Protein AF-A0A1Q9NWH1-F1 (afdb_monomer_lite)

Secondary structure (DSSP, 8-state):
---GGGTT---HHHHHHHHHHHHHHHHHHHHHHSSS--HHHHHHHHHHHHHHHHHHHHHHHHHHHSS--HHHHHHHHHHHHHHHHHHHHHHHHSSS--HHHHHHHHHHHHHHHHHHHHHHHHHHHHHHT-

pLDDT: mean 82.47, std 14.19, range [36.44, 94.88]

Foldseek 3Di:
DDDPVVPPDPDLLNLLVVLLVLLLVLLVVLCVPDPDQDPLLVVLSVQLNVLSVVLNVLSVVCVVVVHADPVSLVSNLVSLVSNLVSLVVSCVVDPDDDPVSVVSNVSSVVSSVVSNVVSVVVNVVRVVVD

Sequence (130 aa):
MLNPQNTTEMKLRTFIENKSLKLKNDLFRLALMDKEMSADESRLINSAMSNIHELTQYVRKVELDGVMDDVEETNLVFFIEKIGQDCLTIAMEDKVVSYAEKVVLSHIKKTLVELKEFVDRFNKQIQFNK

Structure (mmCIF, N/CA/C/O backbone):
data_AF-A0A1Q9NWH1-F1
#
_entry.id   AF-A0A1Q9NWH1-F1
#
loop_
_atom_site.group_PDB
_atom_site.id
_atom_site.type_symbol
_atom_site.label_atom_id
_atom_site.label_alt_id
_atom_site.label_comp_id
_atom_site.label_asym_id
_atom_site.label_entity_id
_atom_site.label_seq_id
_atom_site.pdbx_PDB_ins_code
_atom_site.Cartn_x
_atom_site.Cartn_y
_atom_site.Cartn_z
_atom_site.occupancy
_atom_site.B_iso_or_equiv
_atom_site.auth_seq_id
_atom_site.auth_comp_id
_atom_site.auth_asym_id
_atom_site.auth_atom_id
_atom_site.pdbx_PDB_model_num
ATOM 1 N N . MET A 1 1 ? 6.333 -1.755 37.824 1.00 37.62 1 MET A N 1
ATOM 2 C CA . MET A 1 1 ? 5.542 -2.897 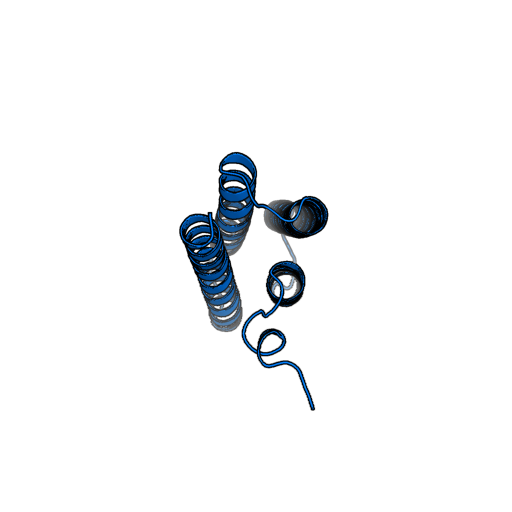37.320 1.00 37.62 1 MET A CA 1
ATOM 3 C C . MET A 1 1 ? 4.827 -2.424 36.067 1.00 37.62 1 MET A C 1
ATOM 5 O O . MET A 1 1 ? 4.073 -1.466 36.155 1.00 37.62 1 MET A O 1
ATOM 9 N N . LEU A 1 2 ? 5.162 -2.980 34.901 1.00 36.44 2 LEU A N 1
ATOM 10 C CA . LEU A 1 2 ? 4.522 -2.618 33.632 1.00 36.44 2 LEU A CA 1
ATOM 11 C C . LEU A 1 2 ? 3.148 -3.298 33.564 1.00 36.44 2 LEU A C 1
ATOM 13 O O . LEU A 1 2 ? 3.040 -4.490 33.838 1.00 36.44 2 LEU A O 1
ATOM 17 N N . ASN A 1 3 ? 2.112 -2.518 33.262 1.00 37.22 3 ASN A N 1
ATOM 18 C CA . ASN A 1 3 ? 0.729 -2.973 33.159 1.00 37.22 3 ASN A CA 1
ATOM 19 C C . ASN A 1 3 ? 0.600 -4.019 32.021 1.00 37.22 3 ASN A C 1
ATOM 21 O O . ASN A 1 3 ? 0.989 -3.697 30.896 1.00 37.22 3 ASN A O 1
ATOM 25 N N . PRO A 1 4 ? 0.071 -5.238 32.255 1.00 41.19 4 PRO A N 1
ATOM 26 C CA . PRO A 1 4 ? -0.026 -6.300 31.240 1.00 41.19 4 PRO A CA 1
ATOM 27 C C . PRO A 1 4 ? -0.865 -5.945 30.001 1.00 41.19 4 PRO A C 1
ATOM 29 O O . PRO A 1 4 ? -0.723 -6.580 28.959 1.00 41.19 4 PRO A O 1
ATOM 32 N N . GLN A 1 5 ? -1.703 -4.906 30.083 1.00 42.09 5 GLN A N 1
ATOM 33 C CA . GLN A 1 5 ? -2.458 -4.376 28.940 1.00 42.09 5 GLN A CA 1
ATOM 34 C C . GLN A 1 5 ? -1.578 -3.653 27.903 1.00 42.09 5 GLN A C 1
ATOM 36 O O . GLN A 1 5 ? -2.010 -3.439 26.778 1.00 42.09 5 GLN A O 1
ATOM 41 N N . ASN A 1 6 ? -0.326 -3.323 28.238 1.00 41.25 6 ASN A N 1
ATOM 42 C CA . ASN A 1 6 ? 0.586 -2.578 27.361 1.00 41.25 6 ASN A CA 1
ATOM 43 C C . ASN A 1 6 ? 1.380 -3.470 26.382 1.00 41.25 6 ASN A C 1
ATOM 45 O O . ASN A 1 6 ? 2.253 -2.978 25.671 1.00 41.25 6 ASN A O 1
ATOM 49 N N . THR A 1 7 ? 1.128 -4.783 26.378 1.00 40.62 7 THR A N 1
ATOM 50 C CA . THR A 1 7 ? 1.963 -5.781 25.678 1.00 40.62 7 THR A CA 1
ATOM 51 C C . THR A 1 7 ? 1.282 -6.500 24.513 1.00 40.62 7 THR A C 1
ATOM 53 O O . THR A 1 7 ? 1.961 -7.223 23.789 1.00 40.62 7 THR A O 1
ATOM 56 N N . THR A 1 8 ? -0.01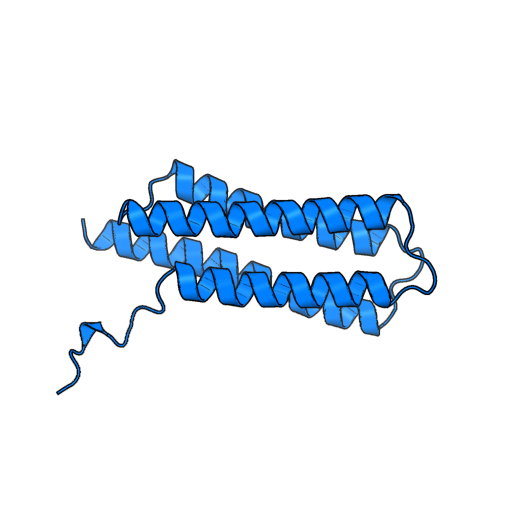9 -6.301 24.283 1.00 44.91 8 THR A N 1
ATOM 57 C CA . THR A 1 8 ? -0.757 -7.017 23.218 1.00 44.91 8 THR A CA 1
ATOM 58 C C . THR A 1 8 ? -1.205 -6.104 22.072 1.00 44.91 8 THR A C 1
ATOM 60 O O . THR A 1 8 ? -1.340 -6.564 20.941 1.00 44.91 8 THR A O 1
ATOM 63 N N . GLU A 1 9 ? -1.337 -4.799 22.309 1.00 48.19 9 GLU A N 1
ATOM 64 C CA . GLU A 1 9 ? -1.648 -3.823 21.267 1.00 48.19 9 GLU A CA 1
ATOM 65 C C . GLU A 1 9 ? -0.370 -3.226 20.687 1.00 48.19 9 GLU A C 1
ATOM 67 O O . GLU A 1 9 ? 0.164 -2.219 21.154 1.00 48.19 9 GLU A O 1
ATOM 72 N N . MET A 1 10 ? 0.088 -3.775 19.572 1.00 54.19 10 MET A N 1
ATOM 73 C CA . MET A 1 10 ? 0.676 -2.871 18.599 1.00 54.19 10 MET A CA 1
ATOM 74 C C . MET A 1 10 ? -0.468 -1.971 18.119 1.00 54.19 10 MET A C 1
ATOM 76 O O . MET A 1 10 ? -1.314 -2.424 17.354 1.00 54.19 10 MET A O 1
ATOM 80 N N . LYS A 1 11 ? -0.540 -0.739 18.639 1.00 77.69 11 LYS A N 1
ATOM 81 C CA . LYS A 1 11 ? -1.593 0.231 18.304 1.00 77.69 11 LYS A CA 1
ATOM 82 C C . LYS A 1 11 ? -1.761 0.284 16.786 1.00 77.69 11 LYS A C 1
ATOM 84 O O . LYS A 1 11 ? -0.758 0.414 16.080 1.00 77.69 11 LYS A O 1
ATOM 89 N N . LEU A 1 12 ? -3.001 0.164 16.301 1.00 82.75 12 LEU A N 1
ATOM 90 C CA . LEU A 1 12 ? -3.361 0.114 14.875 1.00 82.75 12 LEU A CA 1
ATOM 91 C C . LEU A 1 12 ? -2.548 1.119 14.042 1.00 82.75 12 LEU A C 1
ATOM 93 O O . LEU A 1 12 ? -1.942 0.741 13.037 1.00 82.75 12 LEU A O 1
ATOM 97 N N . ARG A 1 13 ? -2.428 2.363 14.531 1.00 86.69 13 ARG A N 1
ATOM 98 C CA . ARG A 1 13 ? -1.589 3.408 13.932 1.00 86.69 13 ARG A CA 1
ATOM 99 C C . ARG A 1 13 ? -0.141 2.974 13.748 1.00 86.69 13 ARG A C 1
ATOM 101 O O . ARG A 1 13 ? 0.363 3.026 12.635 1.00 86.69 13 ARG A O 1
ATOM 108 N N . THR A 1 14 ? 0.536 2.532 14.805 1.00 88.56 14 THR A N 1
ATOM 109 C CA . THR A 1 14 ? 1.946 2.127 14.742 1.00 88.56 14 THR A CA 1
ATOM 110 C C . THR A 1 14 ? 2.166 1.004 13.733 1.00 88.56 14 THR A C 1
ATOM 112 O O . THR A 1 14 ? 3.140 1.043 12.982 1.00 88.56 14 THR A O 1
ATOM 115 N N . PHE A 1 15 ? 1.269 0.016 13.670 1.00 90.31 15 PHE A N 1
ATOM 116 C CA . PHE A 1 15 ? 1.395 -1.045 12.673 1.00 90.31 15 PHE A CA 1
ATOM 117 C C . PHE A 1 15 ? 1.214 -0.517 11.249 1.00 90.31 15 PHE A C 1
ATOM 119 O O . PHE A 1 15 ? 2.080 -0.744 10.400 1.00 90.31 15 PHE A O 1
ATOM 126 N N . ILE A 1 16 ? 0.122 0.212 10.997 1.00 89.81 16 ILE A N 1
ATOM 127 C CA . ILE A 1 16 ? -0.195 0.736 9.667 1.00 89.81 16 ILE A CA 1
ATOM 128 C C . ILE A 1 16 ? 0.872 1.729 9.203 1.00 89.81 16 ILE A C 1
ATOM 130 O O . ILE A 1 16 ? 1.316 1.628 8.063 1.00 89.81 16 ILE A O 1
ATOM 134 N N . GLU A 1 17 ? 1.356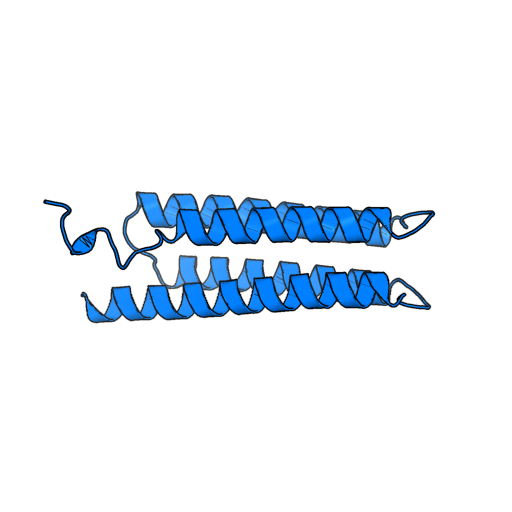 2.632 10.058 1.00 90.31 17 GLU A N 1
ATOM 135 C CA . GLU A 1 17 ? 2.415 3.590 9.716 1.00 90.31 17 GLU A CA 1
ATOM 136 C C . GLU A 1 17 ? 3.736 2.880 9.380 1.00 90.31 17 GLU A C 1
ATOM 138 O O . GLU A 1 17 ? 4.368 3.205 8.373 1.00 90.31 17 GLU A O 1
ATOM 143 N N . ASN A 1 18 ? 4.121 1.850 10.144 1.00 93.00 18 ASN A N 1
ATOM 144 C CA . ASN A 1 18 ? 5.328 1.066 9.861 1.00 93.00 18 ASN A CA 1
ATOM 145 C C . ASN A 1 18 ? 5.237 0.322 8.522 1.00 93.00 18 ASN A C 1
ATOM 147 O O . ASN A 1 18 ? 6.189 0.317 7.735 1.00 93.00 18 ASN A O 1
ATOM 151 N N . LYS A 1 19 ? 4.093 -0.309 8.238 1.00 93.94 19 LYS A N 1
ATOM 152 C CA . LYS A 1 19 ? 3.872 -1.014 6.966 1.00 93.94 19 LYS A CA 1
ATOM 153 C C . LYS A 1 19 ? 3.753 -0.040 5.797 1.00 93.94 19 LYS A C 1
ATOM 155 O O . LYS A 1 19 ? 4.318 -0.303 4.742 1.00 93.94 19 LYS A O 1
ATOM 160 N N . SER A 1 20 ? 3.127 1.113 6.009 1.00 92.44 20 SER A N 1
ATOM 161 C CA . SER A 1 20 ? 3.051 2.203 5.032 1.00 92.44 20 SER A CA 1
ATOM 162 C C . SER A 1 20 ? 4.436 2.737 4.677 1.00 92.44 20 SER A C 1
ATOM 164 O O . SER A 1 20 ? 4.739 2.908 3.502 1.00 92.44 20 SER A O 1
ATOM 166 N N . LEU A 1 21 ? 5.314 2.947 5.664 1.00 93.56 21 LEU A N 1
ATOM 167 C CA . LEU A 1 21 ? 6.699 3.354 5.416 1.00 93.56 21 LEU A CA 1
ATOM 168 C C . LEU A 1 21 ? 7.454 2.306 4.592 1.00 93.56 21 LEU A C 1
ATOM 170 O O . LEU A 1 21 ? 8.170 2.651 3.653 1.00 93.56 21 LEU A O 1
ATOM 174 N N . LYS A 1 22 ? 7.264 1.022 4.910 1.00 94.06 22 LYS A N 1
ATOM 175 C CA . LYS A 1 22 ? 7.846 -0.068 4.127 1.00 94.06 22 LYS A CA 1
ATOM 176 C C . LYS A 1 22 ? 7.344 -0.059 2.677 1.00 94.06 22 LYS A C 1
ATOM 178 O O . LYS A 1 22 ? 8.171 -0.127 1.775 1.00 94.06 22 LYS A O 1
ATOM 183 N N . LEU A 1 23 ? 6.035 0.097 2.455 1.00 93.56 23 LEU A N 1
ATOM 184 C CA . LEU A 1 23 ? 5.453 0.200 1.111 1.00 93.56 23 LEU A CA 1
ATOM 185 C C . LEU A 1 23 ? 6.025 1.383 0.328 1.00 93.56 23 LEU A C 1
ATOM 187 O O . LEU A 1 23 ? 6.400 1.209 -0.825 1.00 93.56 23 LEU A O 1
ATOM 191 N N . LYS A 1 24 ? 6.162 2.559 0.955 1.00 93.06 24 LYS A N 1
ATOM 192 C CA . LYS A 1 24 ? 6.796 3.725 0.318 1.00 93.06 24 LYS A CA 1
ATOM 193 C C . LYS A 1 24 ? 8.220 3.406 -0.126 1.00 93.06 24 LYS A C 1
ATOM 195 O O . LYS A 1 24 ? 8.583 3.694 -1.259 1.00 93.06 24 LYS A O 1
ATOM 200 N N . ASN A 1 25 ? 9.016 2.786 0.745 1.00 92.94 25 ASN A N 1
ATOM 201 C CA . ASN A 1 25 ? 10.397 2.425 0.428 1.00 92.94 25 ASN A CA 1
ATOM 202 C C . ASN A 1 25 ? 10.487 1.396 -0.706 1.00 92.94 25 ASN A C 1
ATOM 204 O O . ASN A 1 25 ? 11.362 1.512 -1.559 1.00 92.94 25 ASN A O 1
ATOM 208 N N . ASP A 1 26 ? 9.599 0.402 -0.724 1.00 91.75 26 ASP A N 1
ATOM 209 C CA . ASP A 1 26 ? 9.565 -0.604 -1.786 1.00 91.75 26 ASP A CA 1
ATOM 210 C C . ASP A 1 26 ? 9.085 0.004 -3.122 1.00 91.75 26 ASP A C 1
ATOM 212 O O . ASP A 1 26 ? 9.682 -0.282 -4.155 1.00 91.75 26 ASP A O 1
ATOM 216 N N . LEU A 1 27 ? 8.111 0.922 -3.109 1.00 89.31 27 LEU A N 1
ATOM 217 C CA . LEU A 1 27 ? 7.691 1.688 -4.293 1.00 89.31 27 LEU A CA 1
ATOM 218 C C . LEU A 1 27 ? 8.808 2.583 -4.839 1.00 89.31 27 LEU A C 1
ATOM 220 O O . LEU A 1 27 ? 9.026 2.622 -6.045 1.00 89.31 27 LEU A O 1
ATOM 224 N N . PHE A 1 28 ? 9.548 3.273 -3.965 1.00 88.62 28 PHE A N 1
ATOM 225 C CA . PHE A 1 28 ? 10.714 4.053 -4.385 1.00 88.62 28 PHE A CA 1
ATOM 226 C C . PHE A 1 28 ? 11.797 3.172 -4.998 1.00 88.62 28 PHE A C 1
ATOM 228 O O . PHE A 1 28 ? 12.436 3.579 -5.958 1.00 88.62 28 PHE A O 1
ATOM 235 N N . ARG A 1 29 ? 12.015 1.967 -4.461 1.00 89.00 29 ARG A N 1
ATOM 236 C CA . ARG A 1 29 ? 12.957 1.018 -5.061 1.00 89.00 29 ARG A CA 1
ATOM 237 C C . ARG A 1 29 ? 12.500 0.597 -6.446 1.00 89.00 29 ARG A C 1
ATOM 239 O O . ARG A 1 29 ? 13.320 0.656 -7.346 1.00 89.00 29 ARG A O 1
ATOM 246 N N . LEU A 1 30 ? 11.226 0.241 -6.604 1.00 85.25 30 LEU A N 1
ATOM 247 C CA . LEU A 1 30 ? 10.643 -0.122 -7.895 1.00 85.25 30 LEU A CA 1
ATOM 248 C C . LEU A 1 30 ? 10.865 0.999 -8.927 1.00 85.25 30 LEU A C 1
ATOM 250 O O . LEU A 1 30 ? 11.450 0.758 -9.969 1.00 85.25 30 LEU A O 1
ATOM 254 N N . ALA A 1 31 ? 10.554 2.245 -8.561 1.00 83.12 31 ALA A N 1
ATOM 255 C CA . ALA A 1 31 ? 10.743 3.425 -9.412 1.00 83.12 31 ALA A CA 1
ATOM 256 C C . ALA A 1 31 ? 12.202 3.697 -9.835 1.00 83.12 31 ALA A C 1
ATOM 258 O O . ALA A 1 31 ? 12.444 4.416 -10.799 1.00 83.12 31 ALA A O 1
ATOM 259 N N . LEU A 1 32 ? 13.174 3.204 -9.062 1.00 84.31 32 LEU A N 1
ATOM 260 C CA . LEU A 1 32 ? 14.608 3.416 -9.282 1.00 84.31 32 LEU A CA 1
ATOM 261 C C . LEU A 1 32 ? 15.296 2.209 -9.935 1.00 84.31 32 LEU A C 1
ATOM 263 O O . LEU A 1 32 ? 16.506 2.261 -10.169 1.00 84.31 32 LEU A O 1
ATOM 267 N N . MET A 1 33 ? 14.574 1.107 -10.149 1.00 83.69 33 MET A N 1
ATOM 268 C CA . MET A 1 33 ? 15.121 -0.108 -10.757 1.00 83.69 33 MET A CA 1
ATOM 269 C C . MET A 1 33 ? 15.241 0.026 -12.269 1.00 83.69 33 MET A C 1
ATOM 271 O O . MET A 1 33 ? 16.244 -0.421 -12.836 1.00 83.69 33 MET A O 1
ATOM 275 N N . ASP A 1 34 ? 14.297 0.730 -12.886 1.00 73.81 34 ASP A N 1
ATOM 276 C CA . ASP A 1 34 ? 14.361 1.048 -14.301 1.00 73.81 34 ASP A CA 1
ATOM 277 C C . ASP A 1 34 ? 15.306 2.207 -14.581 1.00 73.81 34 ASP A C 1
ATOM 279 O O . ASP A 1 34 ? 15.424 3.177 -13.829 1.00 73.81 34 ASP A O 1
ATOM 283 N N . LYS A 1 35 ? 16.008 2.104 -15.714 1.00 71.06 35 LYS A N 1
ATOM 284 C CA . LYS A 1 35 ? 16.882 3.184 -16.193 1.00 71.06 35 LYS A CA 1
ATOM 285 C C . LYS A 1 35 ? 16.084 4.438 -16.543 1.00 71.06 35 LYS A C 1
ATOM 287 O O . LYS A 1 35 ? 16.615 5.538 -16.418 1.00 71.06 35 LYS A O 1
ATOM 292 N N . GLU A 1 36 ? 14.845 4.254 -16.990 1.00 79.31 36 GLU A N 1
ATOM 293 C CA . GLU A 1 36 ? 13.899 5.313 -17.321 1.00 79.31 36 GLU A CA 1
ATOM 294 C C . GLU A 1 36 ? 12.503 4.873 -16.880 1.00 79.31 36 GLU A C 1
ATOM 296 O O . GLU A 1 36 ? 11.968 3.905 -17.408 1.00 79.31 36 GLU A O 1
ATOM 301 N N . MET A 1 37 ? 11.922 5.595 -15.924 1.00 83.56 37 MET A N 1
ATOM 302 C CA . MET A 1 37 ? 10.535 5.399 -15.505 1.00 83.56 37 MET A CA 1
ATOM 303 C C . MET A 1 37 ? 9.599 6.004 -16.556 1.00 83.56 37 MET A C 1
ATOM 305 O O . MET A 1 37 ? 9.715 7.189 -16.893 1.00 83.56 37 MET A O 1
ATOM 309 N N . SER A 1 38 ? 8.651 5.216 -17.053 1.00 84.75 38 SER A N 1
ATOM 310 C CA . SER A 1 38 ? 7.639 5.688 -17.995 1.00 84.75 38 SER A CA 1
ATOM 311 C C . SER A 1 38 ? 6.631 6.640 -17.334 1.00 84.75 38 SER A C 1
ATOM 313 O O . SER A 1 38 ? 6.480 6.713 -16.109 1.00 84.75 38 SER A O 1
ATOM 315 N N . ALA A 1 39 ? 5.898 7.393 -18.159 1.00 86.69 39 ALA A N 1
ATOM 316 C CA . ALA A 1 39 ? 4.858 8.300 -17.672 1.00 86.69 39 ALA A CA 1
ATOM 317 C C . ALA A 1 39 ? 3.718 7.553 -16.951 1.00 86.69 39 ALA A C 1
ATOM 319 O O . ALA A 1 39 ? 3.174 8.068 -15.969 1.00 86.69 39 ALA A O 1
ATOM 320 N N . ASP A 1 40 ? 3.373 6.347 -17.409 1.00 86.25 40 ASP A N 1
ATOM 321 C CA . ASP A 1 40 ? 2.325 5.527 -16.799 1.00 86.25 40 ASP A CA 1
ATOM 322 C C . ASP A 1 40 ? 2.766 4.940 -15.458 1.00 86.25 40 ASP A C 1
ATOM 324 O O . ASP A 1 40 ? 2.028 5.055 -14.477 1.00 86.25 40 ASP A O 1
ATOM 328 N N . GLU A 1 41 ? 3.994 4.435 -15.356 1.00 84.38 41 GLU A N 1
ATOM 329 C CA . GLU A 1 41 ? 4.556 3.978 -14.080 1.00 84.38 41 GLU A CA 1
ATOM 330 C C . GLU A 1 41 ? 4.653 5.118 -13.074 1.00 84.38 41 GLU A C 1
ATOM 332 O O . GLU A 1 41 ? 4.255 4.962 -11.921 1.00 84.38 41 GLU A O 1
ATOM 337 N N . SER A 1 42 ? 5.094 6.301 -13.512 1.00 88.69 42 SER A N 1
ATOM 338 C CA . SER A 1 42 ? 5.132 7.488 -12.658 1.00 88.69 42 SER A CA 1
ATOM 339 C C . SER A 1 42 ? 3.744 7.835 -12.113 1.00 88.69 42 SER A C 1
ATOM 341 O O . SER A 1 42 ? 3.581 8.099 -10.918 1.00 88.69 42 SER A O 1
ATOM 343 N N . ARG A 1 43 ? 2.712 7.788 -12.965 1.00 91.44 43 ARG A N 1
ATOM 344 C CA . ARG A 1 43 ? 1.319 8.009 -12.560 1.00 91.44 43 ARG A CA 1
ATOM 345 C C . ARG A 1 43 ? 0.848 6.954 -11.555 1.00 91.44 43 ARG A C 1
ATOM 347 O O . ARG A 1 43 ? 0.215 7.317 -10.563 1.00 91.44 43 ARG A O 1
ATOM 354 N N . LEU A 1 44 ? 1.163 5.681 -11.779 1.00 90.19 44 LEU A N 1
ATOM 355 C CA . LEU A 1 44 ? 0.787 4.577 -10.892 1.00 90.19 44 LEU A CA 1
ATOM 356 C C . LEU A 1 44 ? 1.518 4.642 -9.543 1.00 90.19 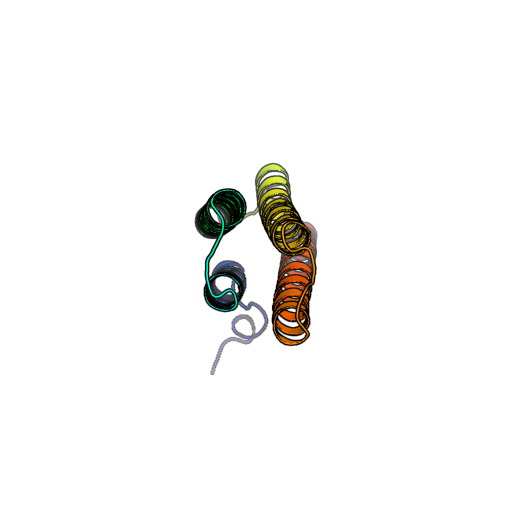44 LEU A C 1
ATOM 358 O O . LEU A 1 44 ? 0.889 4.459 -8.502 1.00 90.19 44 LEU A O 1
ATOM 362 N N . ILE A 1 45 ? 2.809 4.979 -9.530 1.00 90.38 45 ILE A N 1
ATOM 363 C CA . ILE A 1 45 ? 3.589 5.190 -8.303 1.00 90.38 45 ILE A CA 1
ATOM 364 C C . ILE A 1 45 ? 3.002 6.351 -7.502 1.00 90.38 45 ILE A C 1
ATOM 366 O O . ILE A 1 45 ? 2.780 6.217 -6.299 1.00 90.38 45 ILE A O 1
ATOM 370 N N . ASN A 1 46 ? 2.693 7.474 -8.155 1.00 91.75 46 ASN A N 1
ATOM 371 C CA . ASN A 1 46 ? 2.065 8.618 -7.496 1.00 91.75 46 ASN A CA 1
ATOM 372 C C . ASN A 1 46 ? 0.675 8.268 -6.940 1.00 91.75 46 ASN A C 1
ATOM 374 O O . ASN A 1 46 ? 0.355 8.659 -5.816 1.00 91.75 46 ASN A O 1
ATOM 378 N N . SER A 1 47 ? -0.121 7.484 -7.677 1.00 93.88 47 SER A N 1
ATOM 379 C CA . SER A 1 47 ? -1.404 6.946 -7.200 1.00 93.88 47 SER A CA 1
ATOM 380 C C . SER A 1 47 ? -1.214 6.090 -5.946 1.00 93.88 47 SER A C 1
ATOM 382 O O . SER A 1 47 ? -1.826 6.361 -4.912 1.00 93.88 47 SER A O 1
ATOM 384 N N . ALA A 1 48 ? -0.298 5.120 -5.982 1.00 93.00 48 ALA A N 1
ATOM 385 C CA . ALA A 1 48 ? 0.001 4.256 -4.846 1.00 93.00 48 ALA A CA 1
ATOM 386 C C . ALA A 1 48 ? 0.490 5.060 -3.628 1.00 93.00 48 ALA A C 1
ATOM 388 O O . ALA A 1 48 ? 0.040 4.822 -2.508 1.00 93.00 48 ALA A O 1
ATOM 389 N N . MET A 1 49 ? 1.347 6.064 -3.834 1.00 93.06 49 MET A N 1
ATOM 390 C CA . MET A 1 49 ? 1.813 6.969 -2.778 1.00 93.06 49 MET A CA 1
ATOM 391 C C . MET A 1 49 ? 0.673 7.780 -2.155 1.00 93.06 49 MET A C 1
ATOM 393 O O . MET A 1 49 ? 0.627 7.918 -0.929 1.00 93.06 49 MET A O 1
ATOM 397 N N . SER A 1 50 ? -0.257 8.277 -2.975 1.00 94.88 50 SER A N 1
ATOM 398 C CA . SER A 1 50 ? -1.457 8.971 -2.503 1.00 94.88 50 SER A CA 1
ATOM 399 C C . SER A 1 50 ? -2.350 8.035 -1.689 1.00 94.88 50 SER A C 1
ATOM 401 O O . SER A 1 50 ? -2.748 8.381 -0.583 1.00 94.88 50 SER A O 1
ATOM 403 N N . ASN A 1 51 ? -2.590 6.812 -2.167 1.00 94.62 51 ASN A N 1
ATOM 404 C CA . ASN A 1 51 ? -3.391 5.820 -1.445 1.00 94.62 51 ASN A CA 1
ATOM 405 C C . ASN A 1 51 ? -2.746 5.414 -0.109 1.00 94.62 51 ASN A C 1
ATOM 407 O O . ASN A 1 51 ? -3.444 5.231 0.886 1.00 94.62 51 ASN A O 1
ATOM 411 N N . ILE A 1 52 ? -1.411 5.335 -0.042 1.00 94.31 52 ILE A N 1
ATOM 412 C CA . ILE A 1 52 ? -0.699 5.132 1.229 1.00 94.31 52 ILE A CA 1
ATOM 413 C C . ILE A 1 52 ? -0.894 6.337 2.159 1.00 94.31 52 ILE A C 1
ATOM 415 O O . ILE A 1 52 ? -1.036 6.162 3.369 1.00 94.31 52 ILE A O 1
ATOM 419 N N . HIS A 1 53 ? -0.874 7.564 1.632 1.00 94.12 53 HIS A N 1
ATOM 420 C CA . HIS A 1 53 ? -1.137 8.750 2.442 1.00 94.12 53 HIS A CA 1
ATOM 421 C C . HIS A 1 53 ? -2.544 8.709 3.046 1.00 94.12 53 HIS A C 1
ATOM 423 O O . HIS A 1 53 ? -2.666 8.831 4.266 1.00 94.12 53 HIS A O 1
ATOM 429 N N . GLU A 1 54 ? -3.565 8.442 2.232 1.00 93.38 54 GLU A N 1
ATOM 430 C CA . GLU A 1 54 ? -4.950 8.303 2.690 1.00 93.38 54 GLU A CA 1
ATOM 431 C C . GLU A 1 54 ? -5.089 7.208 3.753 1.00 93.38 54 GLU A 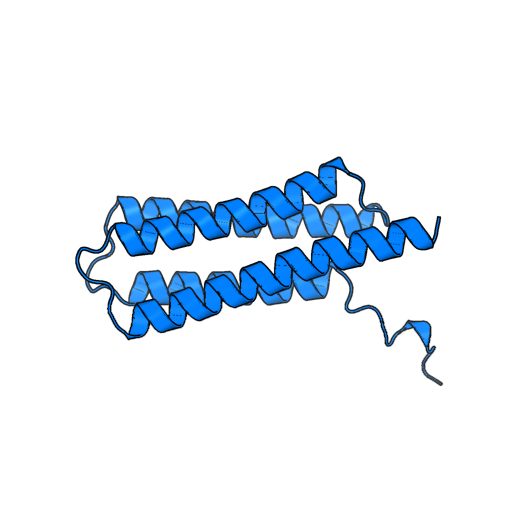C 1
ATOM 433 O O . GLU A 1 54 ? -5.624 7.466 4.831 1.00 93.38 54 GLU A O 1
ATOM 438 N N . LEU A 1 55 ? -4.494 6.029 3.533 1.00 92.56 55 LEU A N 1
ATOM 439 C CA . LEU A 1 55 ? -4.459 4.944 4.521 1.00 92.56 55 LEU A CA 1
ATOM 440 C C . LEU A 1 55 ? -3.921 5.427 5.882 1.00 92.56 55 LEU A C 1
ATOM 442 O O . LEU A 1 55 ? -4.487 5.119 6.934 1.00 92.56 55 LEU A O 1
ATOM 446 N N . THR A 1 56 ? -2.844 6.223 5.876 1.00 91.12 56 THR A N 1
ATOM 447 C CA . THR A 1 56 ? -2.277 6.789 7.112 1.00 91.12 56 THR A CA 1
ATOM 448 C C . THR A 1 56 ? -3.124 7.900 7.740 1.00 91.12 56 THR A C 1
ATOM 450 O O . THR A 1 56 ? -3.023 8.113 8.946 1.00 91.12 56 THR A O 1
ATOM 453 N N . GLN A 1 57 ? -3.957 8.612 6.976 1.00 90.19 57 GLN A N 1
ATOM 454 C CA . GLN A 1 57 ? -4.897 9.584 7.545 1.00 90.19 57 GLN A CA 1
ATOM 455 C C . GLN A 1 57 ? -6.103 8.883 8.172 1.00 90.19 57 GLN A C 1
ATOM 457 O O . GLN A 1 57 ? -6.463 9.191 9.309 1.00 90.19 57 GLN A O 1
ATOM 462 N N . TYR A 1 58 ? -6.664 7.881 7.491 1.00 87.69 58 TYR A N 1
ATOM 463 C CA . TYR A 1 58 ? -7.783 7.096 8.011 1.00 87.69 58 TYR A CA 1
ATOM 464 C C . TYR A 1 58 ? -7.436 6.405 9.327 1.00 87.69 58 TYR A C 1
ATOM 466 O O . TYR A 1 58 ? -8.207 6.485 10.278 1.00 87.69 58 TYR A O 1
ATOM 474 N N . VAL A 1 59 ? -6.244 5.810 9.443 1.00 87.88 59 VAL A N 1
ATOM 475 C CA . VAL A 1 59 ? -5.859 5.163 10.705 1.00 87.88 59 VAL A CA 1
ATOM 476 C C . VAL A 1 59 ? -5.748 6.148 11.874 1.00 87.88 59 VAL A C 1
ATOM 478 O O . VAL A 1 59 ? -6.045 5.793 13.013 1.00 87.88 59 VAL A O 1
ATOM 481 N N . ARG A 1 60 ? -5.346 7.397 11.613 1.00 86.81 60 ARG A N 1
ATOM 482 C CA . ARG A 1 60 ? -5.290 8.439 12.647 1.00 86.81 60 ARG A CA 1
ATOM 483 C C . ARG A 1 60 ? -6.684 8.842 13.099 1.00 86.81 60 ARG A C 1
ATOM 485 O O . ARG A 1 60 ? -6.871 9.060 14.289 1.00 86.81 60 ARG A O 1
ATOM 492 N N . LYS A 1 61 ? -7.642 8.907 12.171 1.00 85.62 61 LYS A N 1
ATOM 493 C CA . LYS A 1 61 ? -9.050 9.152 12.491 1.00 85.62 61 LYS A CA 1
ATOM 494 C C . LYS A 1 61 ? -9.613 8.045 13.384 1.00 85.62 61 LYS A C 1
ATOM 496 O O . LYS A 1 61 ? -10.082 8.350 14.471 1.00 85.62 61 LYS A O 1
ATOM 501 N N . VAL A 1 62 ? -9.430 6.781 12.999 1.00 83.75 62 VAL A N 1
ATOM 502 C CA . VAL A 1 62 ? -9.867 5.615 13.791 1.00 83.75 62 VAL A CA 1
ATOM 503 C C . VAL A 1 62 ? -9.272 5.627 15.206 1.00 83.75 62 VAL A C 1
ATOM 505 O O . VAL A 1 62 ? -9.953 5.323 16.181 1.00 83.75 62 VAL A O 1
ATOM 508 N N . GLU A 1 63 ? -7.995 5.996 15.358 1.00 80.94 63 GLU A N 1
ATOM 509 C CA . GLU A 1 63 ? -7.370 6.076 16.686 1.00 80.94 63 GLU A CA 1
ATOM 510 C C . GLU A 1 63 ? -7.911 7.241 17.535 1.00 80.94 63 GLU A C 1
ATOM 512 O O . GLU A 1 63 ? -7.998 7.106 18.754 1.00 80.94 63 GLU A O 1
ATOM 517 N N . LEU A 1 64 ? -8.274 8.372 16.915 1.00 79.94 64 LEU A N 1
ATOM 518 C CA . LEU A 1 64 ? -8.895 9.510 17.605 1.00 79.94 64 LEU A CA 1
ATOM 519 C C . LEU A 1 64 ? -10.327 9.197 18.043 1.00 79.94 64 LEU A C 1
ATOM 521 O O . LEU A 1 64 ? -10.703 9.533 19.166 1.00 79.94 64 LEU A O 1
ATOM 525 N N . ASP A 1 65 ? -11.093 8.541 17.173 1.00 78.50 65 ASP A N 1
ATOM 526 C CA . ASP A 1 65 ? -12.478 8.150 17.431 1.00 78.50 65 ASP A CA 1
ATOM 527 C C . ASP A 1 65 ? -12.542 6.988 18.448 1.00 78.50 65 ASP A C 1
ATOM 529 O O . ASP A 1 65 ? -13.543 6.805 19.142 1.00 78.50 65 ASP A O 1
ATOM 533 N N . GLY A 1 66 ? -11.449 6.224 18.592 1.00 71.38 66 GLY A N 1
ATOM 534 C CA . GLY A 1 66 ? -11.300 5.129 19.559 1.00 71.38 66 GLY A CA 1
ATOM 535 C C . GLY A 1 66 ? -12.089 3.868 19.195 1.00 71.38 66 GLY A C 1
ATOM 536 O O . GLY A 1 66 ? -12.016 2.857 19.894 1.00 71.38 66 GLY A O 1
ATOM 537 N N . VAL A 1 67 ? -12.826 3.918 18.090 1.00 74.88 67 VAL A N 1
ATOM 538 C CA . VAL A 1 67 ? -13.581 2.825 17.489 1.00 74.88 67 VAL A CA 1
ATOM 539 C C . VAL A 1 67 ? -13.389 2.894 15.982 1.00 74.88 67 VAL A C 1
ATOM 541 O O . VAL A 1 67 ? -13.238 3.976 15.431 1.00 74.88 67 VAL A O 1
ATOM 544 N N . MET A 1 68 ? -13.394 1.733 15.333 1.00 82.25 68 MET A N 1
ATOM 545 C CA . MET A 1 68 ? -13.501 1.642 13.882 1.00 82.25 68 MET A CA 1
ATOM 546 C C . MET A 1 68 ? -14.924 1.224 13.538 1.00 82.25 68 MET A C 1
ATOM 548 O O . MET A 1 68 ? -15.402 0.219 14.074 1.00 82.25 68 MET A O 1
ATOM 552 N N . ASP A 1 69 ? -15.599 1.998 12.697 1.00 83.38 69 ASP A N 1
ATOM 553 C CA . ASP A 1 69 ? -16.881 1.591 12.122 1.00 83.38 69 ASP A CA 1
ATOM 554 C C . ASP A 1 69 ? -16.706 0.801 10.808 1.00 83.38 69 ASP A C 1
ATOM 556 O O . ASP A 1 69 ? -15.609 0.700 10.250 1.00 83.38 69 ASP A O 1
ATOM 560 N N . ASP A 1 70 ? -17.798 0.211 10.314 1.00 84.50 70 ASP A N 1
ATOM 561 C CA . ASP A 1 70 ? -17.783 -0.617 9.100 1.00 84.50 70 ASP A CA 1
ATOM 562 C C . ASP A 1 70 ? -17.362 0.187 7.849 1.00 84.50 70 ASP A C 1
ATOM 564 O O . ASP A 1 70 ? -16.809 -0.365 6.892 1.00 84.50 70 ASP A O 1
ATOM 568 N N . VAL A 1 71 ? -17.611 1.503 7.836 1.00 86.62 71 VAL A N 1
ATOM 569 C CA . VAL A 1 71 ? -17.240 2.392 6.725 1.00 86.62 71 VAL A CA 1
ATOM 570 C C . VAL A 1 71 ? -15.733 2.631 6.735 1.00 86.62 71 VAL A C 1
ATOM 572 O O . VAL A 1 71 ? -15.083 2.569 5.692 1.00 86.62 71 VAL A O 1
ATOM 575 N N . GLU A 1 72 ? -15.157 2.874 7.906 1.00 86.38 72 GLU A N 1
ATOM 576 C CA . GLU A 1 72 ? -13.722 3.044 8.101 1.00 86.38 72 GLU A CA 1
ATOM 577 C C . GLU A 1 72 ? -12.943 1.769 7.788 1.00 86.38 72 GLU A C 1
ATOM 579 O O . GLU A 1 72 ? -11.925 1.841 7.099 1.00 86.38 72 GLU A O 1
ATOM 584 N N . GLU A 1 73 ? -13.443 0.605 8.207 1.00 86.69 73 GLU A N 1
ATOM 585 C CA . GLU A 1 73 ? -12.872 -0.685 7.815 1.00 86.69 73 GLU A CA 1
ATOM 586 C C . GLU A 1 73 ? -12.886 -0.846 6.291 1.00 86.69 73 GLU A C 1
ATOM 588 O O . GLU A 1 73 ? -11.847 -1.121 5.684 1.00 86.69 73 GLU A O 1
ATOM 593 N N . THR A 1 74 ? -14.044 -0.612 5.663 1.00 88.94 74 THR A N 1
ATOM 594 C CA . THR A 1 74 ? -14.198 -0.702 4.205 1.00 88.94 74 THR A CA 1
ATOM 595 C C . THR A 1 74 ? -13.204 0.212 3.490 1.00 88.94 74 THR A C 1
ATOM 597 O O . THR A 1 74 ? -12.570 -0.204 2.520 1.00 88.94 74 THR A O 1
ATOM 600 N N . ASN A 1 75 ? -13.005 1.433 3.991 1.00 89.81 75 ASN A N 1
ATOM 601 C CA . ASN A 1 75 ? -12.047 2.381 3.429 1.00 89.81 75 ASN A CA 1
ATOM 602 C C . ASN A 1 75 ? -10.595 1.914 3.599 1.00 89.81 75 ASN A C 1
ATOM 604 O O . ASN A 1 75 ? -9.823 1.967 2.641 1.00 89.81 75 ASN A O 1
ATOM 608 N N . LEU A 1 76 ? -10.206 1.419 4.779 1.00 89.94 76 LEU A N 1
ATOM 609 C CA . LEU A 1 76 ? -8.853 0.895 4.997 1.00 89.94 76 LEU A CA 1
ATOM 610 C C . LEU A 1 76 ? -8.557 -0.280 4.059 1.00 89.94 76 LEU A C 1
ATOM 612 O O . LEU A 1 76 ? -7.504 -0.304 3.417 1.00 89.94 76 LEU A O 1
ATOM 616 N N . VAL A 1 77 ? -9.491 -1.227 3.941 1.00 90.50 77 VAL A N 1
ATOM 617 C CA . VAL A 1 77 ? -9.367 -2.367 3.023 1.00 90.50 77 VAL A CA 1
ATOM 618 C C . VAL A 1 77 ? -9.292 -1.886 1.575 1.00 90.50 77 VAL A C 1
ATOM 620 O O . VAL A 1 77 ? -8.407 -2.328 0.840 1.00 90.50 77 VAL A O 1
ATOM 623 N N . PHE A 1 78 ? -10.140 -0.934 1.180 1.00 92.88 78 PHE A N 1
ATOM 624 C CA . PHE A 1 78 ? -10.128 -0.343 -0.157 1.00 92.88 78 PHE A CA 1
ATOM 625 C C . PHE A 1 78 ? -8.757 0.242 -0.517 1.00 92.88 78 PHE A C 1
ATOM 627 O O . PHE A 1 78 ? -8.221 -0.075 -1.579 1.00 92.88 78 PHE A O 1
ATOM 634 N N . PHE A 1 79 ? -8.142 1.042 0.362 1.00 92.69 79 PHE A N 1
ATOM 635 C CA . PHE A 1 79 ? -6.820 1.611 0.079 1.00 92.69 79 PHE A CA 1
ATOM 636 C C . PHE A 1 79 ? -5.740 0.535 -0.023 1.00 92.69 79 PHE A C 1
ATOM 638 O O . PHE A 1 79 ? -4.904 0.604 -0.924 1.00 92.69 79 PHE A O 1
ATOM 645 N N . ILE A 1 80 ? -5.765 -0.483 0.843 1.00 91.62 80 ILE A N 1
ATOM 646 C CA . ILE A 1 80 ? -4.826 -1.614 0.771 1.00 91.62 80 ILE A CA 1
ATOM 647 C C . ILE A 1 80 ? -4.946 -2.324 -0.585 1.00 91.62 80 ILE A C 1
ATOM 649 O O . ILE A 1 80 ? -3.938 -2.590 -1.245 1.00 91.62 80 ILE A O 1
ATOM 653 N N . GLU A 1 81 ? -6.169 -2.605 -1.031 1.00 91.62 81 GLU A N 1
ATOM 654 C CA . GLU A 1 81 ? -6.416 -3.265 -2.313 1.00 91.62 81 GLU A CA 1
ATOM 655 C C . GLU A 1 81 ? -6.017 -2.384 -3.496 1.00 91.62 81 GLU A C 1
ATOM 657 O O . GLU A 1 81 ? -5.378 -2.873 -4.431 1.00 91.62 81 GLU A O 1
ATOM 662 N N . LYS A 1 82 ? -6.303 -1.080 -3.432 1.00 93.12 82 LYS A N 1
ATOM 663 C CA . LYS A 1 82 ? -5.938 -0.136 -4.489 1.00 93.12 82 LYS A CA 1
ATOM 664 C C . LYS A 1 82 ? -4.424 0.012 -4.636 1.00 93.12 82 LYS A C 1
ATOM 666 O O . LYS A 1 82 ? -3.928 -0.030 -5.759 1.00 93.12 82 LYS A O 1
ATOM 671 N N . ILE A 1 83 ? -3.682 0.086 -3.526 1.00 92.31 83 ILE A N 1
ATOM 672 C CA . ILE A 1 83 ? -2.208 0.068 -3.542 1.00 92.31 83 ILE A CA 1
ATOM 673 C C . ILE A 1 83 ? -1.710 -1.216 -4.212 1.00 92.31 83 ILE A C 1
ATOM 675 O O . ILE A 1 83 ? -0.815 -1.165 -5.055 1.00 92.31 83 ILE A O 1
ATOM 679 N N . GLY A 1 84 ? -2.300 -2.366 -3.872 1.00 87.94 84 GLY A N 1
ATOM 680 C CA . GLY A 1 84 ? -1.948 -3.645 -4.485 1.00 87.94 84 GLY A CA 1
ATOM 681 C C . GLY A 1 84 ? -2.184 -3.681 -5.990 1.00 87.94 84 GLY A C 1
ATOM 682 O O . GLY A 1 84 ? -1.311 -4.131 -6.729 1.00 87.94 84 GLY A O 1
ATOM 683 N N . GLN A 1 85 ? -3.328 -3.177 -6.449 1.00 89.50 85 GLN A N 1
ATOM 684 C CA . GLN A 1 85 ? -3.647 -3.086 -7.874 1.00 89.50 85 GLN A CA 1
ATOM 685 C C . GLN A 1 85 ? -2.683 -2.162 -8.623 1.00 89.50 85 GLN A C 1
ATOM 687 O O . GLN A 1 85 ? -2.201 -2.537 -9.692 1.00 89.50 85 GLN A O 1
ATOM 692 N N . ASP A 1 86 ? -2.361 -0.997 -8.060 1.00 90.12 86 ASP A N 1
ATOM 693 C CA . ASP A 1 86 ? -1.421 -0.058 -8.677 1.00 90.12 86 ASP A CA 1
ATOM 694 C C . ASP A 1 86 ? -0.025 -0.699 -8.797 1.00 90.12 86 ASP A C 1
ATOM 696 O O . ASP A 1 86 ? 0.579 -0.658 -9.865 1.00 90.12 86 ASP A O 1
ATOM 700 N N . CYS A 1 87 ? 0.445 -1.404 -7.759 1.00 84.94 87 CYS A N 1
ATOM 701 C CA . CYS A 1 87 ? 1.728 -2.124 -7.785 1.00 84.94 87 CYS A CA 1
ATOM 702 C C . CYS A 1 87 ? 1.764 -3.266 -8.811 1.00 84.94 87 CYS A C 1
ATOM 704 O O . CYS A 1 87 ? 2.784 -3.479 -9.463 1.00 84.94 87 CYS A O 1
ATOM 706 N N . LEU A 1 88 ? 0.664 -4.013 -8.949 1.00 83.69 88 LEU A N 1
ATOM 707 C CA . LEU A 1 88 ? 0.549 -5.061 -9.966 1.00 83.69 88 LEU A CA 1
ATOM 708 C C . LEU A 1 88 ? 0.552 -4.475 -11.376 1.00 83.69 88 LEU A C 1
ATOM 710 O O . LEU A 1 88 ? 1.149 -5.067 -12.265 1.00 83.69 88 LEU A O 1
ATOM 714 N N . THR A 1 89 ? -0.089 -3.321 -11.562 1.00 86.88 89 THR A N 1
ATOM 715 C CA . THR A 1 89 ? -0.145 -2.650 -12.863 1.00 86.88 89 THR A CA 1
ATOM 716 C C . THR A 1 89 ? 1.231 -2.124 -13.259 1.00 86.88 89 THR A C 1
ATOM 718 O O . THR A 1 89 ? 1.631 -2.351 -14.390 1.00 86.88 89 THR A O 1
ATOM 721 N N . ILE A 1 90 ? 1.999 -1.539 -12.326 1.00 83.44 90 ILE A N 1
ATOM 722 C CA . ILE A 1 90 ? 3.388 -1.108 -12.589 1.00 83.44 90 ILE A CA 1
ATOM 723 C C . ILE A 1 90 ? 4.214 -2.282 -13.125 1.00 83.44 90 ILE A C 1
ATOM 725 O O . ILE A 1 90 ? 4.814 -2.187 -14.184 1.00 83.44 90 ILE A O 1
ATOM 729 N N . ALA A 1 91 ? 4.141 -3.438 -12.463 1.00 77.62 91 ALA A N 1
ATOM 730 C CA . ALA A 1 91 ? 4.843 -4.642 -12.906 1.00 77.62 91 ALA A CA 1
ATOM 731 C C . ALA A 1 91 ? 4.398 -5.178 -14.282 1.00 77.62 91 ALA A C 1
ATOM 733 O O . ALA A 1 91 ? 5.064 -6.048 -14.838 1.00 77.62 91 ALA A O 1
ATOM 734 N N . MET A 1 92 ? 3.237 -4.756 -14.784 1.00 79.19 92 MET A N 1
ATOM 735 C CA . MET A 1 92 ? 2.709 -5.160 -16.088 1.00 79.19 92 MET A CA 1
ATOM 736 C C . MET A 1 92 ? 3.042 -4.166 -17.205 1.00 79.19 92 MET A C 1
ATOM 738 O O . MET A 1 92 ? 2.943 -4.555 -18.369 1.00 79.19 92 MET A O 1
ATOM 742 N N . GLU A 1 93 ? 3.420 -2.926 -16.878 1.00 80.44 93 GLU A N 1
ATOM 743 C CA . GLU A 1 93 ? 3.896 -1.947 -17.867 1.00 80.44 93 GLU A CA 1
ATOM 744 C C . GLU A 1 93 ? 5.231 -2.398 -18.480 1.00 80.44 93 GLU A C 1
ATOM 746 O O . GLU A 1 93 ? 5.465 -2.255 -19.686 1.00 80.44 93 GLU A O 1
ATOM 751 N N . ASP A 1 94 ? 6.067 -3.063 -17.681 1.00 72.75 94 ASP A N 1
ATOM 752 C CA . ASP A 1 94 ? 7.311 -3.646 -18.158 1.00 72.75 94 ASP A CA 1
ATOM 753 C C . ASP A 1 94 ? 7.100 -4.887 -19.024 1.00 72.75 94 ASP A C 1
ATOM 755 O O . ASP A 1 94 ? 6.543 -5.911 -18.619 1.00 72.75 94 ASP A O 1
ATOM 759 N N . LYS A 1 95 ? 7.691 -4.862 -20.225 1.00 72.19 95 LYS A N 1
ATOM 760 C CA . LYS A 1 95 ? 7.742 -6.039 -21.112 1.00 72.19 95 LYS A CA 1
ATOM 761 C C . LYS A 1 95 ? 8.493 -7.214 -20.483 1.00 72.19 95 LYS A C 1
ATOM 763 O O . LYS A 1 95 ? 8.243 -8.363 -20.851 1.00 72.19 95 LYS A O 1
ATOM 768 N N . VAL A 1 96 ? 9.454 -6.937 -19.600 1.00 77.25 96 VAL A N 1
ATOM 769 C CA . VAL A 1 96 ? 10.269 -7.944 -18.914 1.00 77.25 96 VAL A CA 1
ATOM 770 C C . VAL A 1 96 ? 10.515 -7.501 -17.480 1.00 77.25 96 VAL A C 1
ATOM 772 O O . VAL A 1 96 ? 11.399 -6.692 -17.235 1.00 77.25 96 VAL A O 1
ATOM 775 N N . VAL A 1 97 ? 9.814 -8.127 -16.536 1.00 79.69 97 VAL A N 1
ATOM 776 C CA . VAL A 1 97 ? 10.066 -7.918 -15.106 1.00 79.69 97 VAL A CA 1
ATOM 777 C C . VAL A 1 97 ? 11.358 -8.624 -14.689 1.00 79.69 97 VAL A C 1
ATOM 779 O O . VAL A 1 97 ? 11.467 -9.864 -14.755 1.00 79.69 97 VAL A O 1
ATOM 782 N N . SER A 1 98 ? 12.330 -7.847 -14.228 1.00 84.25 98 SER A N 1
ATOM 783 C CA . SER A 1 98 ? 13.611 -8.307 -13.713 1.00 84.25 98 SER A CA 1
ATOM 784 C C . SER A 1 98 ? 13.444 -9.160 -12.448 1.00 84.25 98 SER A C 1
ATOM 786 O O . SER A 1 98 ? 12.428 -9.138 -11.747 1.00 84.25 98 SER A O 1
ATOM 788 N N . TYR A 1 99 ? 14.458 -9.969 -12.118 1.00 86.12 99 TYR A N 1
ATOM 789 C CA . TYR A 1 99 ? 14.442 -10.727 -10.859 1.00 86.12 99 TYR A CA 1
ATOM 790 C C . TYR A 1 99 ? 14.371 -9.797 -9.640 1.00 86.12 99 TYR A C 1
ATOM 792 O O . TYR A 1 99 ? 13.744 -10.131 -8.636 1.00 86.12 99 TYR A O 1
ATOM 800 N N . ALA A 1 100 ? 14.998 -8.626 -9.732 1.00 86.19 100 ALA A N 1
ATOM 801 C CA . ALA A 1 100 ? 15.063 -7.688 -8.633 1.00 86.19 100 ALA A CA 1
ATOM 802 C C . ALA A 1 100 ? 13.697 -7.005 -8.404 1.00 86.19 100 ALA A C 1
ATOM 804 O O . ALA A 1 100 ? 13.238 -6.986 -7.258 1.00 86.19 100 ALA A O 1
ATOM 805 N N . GLU A 1 101 ? 12.984 -6.583 -9.457 1.00 84.50 101 GLU A N 1
ATOM 806 C CA . GLU A 1 101 ? 11.583 -6.131 -9.340 1.00 84.50 101 GLU A CA 1
ATOM 807 C C . GLU A 1 101 ? 10.693 -7.227 -8.748 1.00 84.50 101 GLU A C 1
ATOM 809 O O . GLU A 1 101 ? 9.916 -6.960 -7.835 1.00 84.50 101 GLU A O 1
ATOM 814 N N . LYS A 1 102 ? 10.835 -8.490 -9.183 1.00 87.25 102 LYS A N 1
ATOM 815 C CA . LYS A 1 102 ? 10.049 -9.612 -8.623 1.00 87.25 102 LYS A CA 1
ATOM 816 C C . LYS A 1 102 ? 10.212 -9.742 -7.110 1.00 87.25 102 LYS A C 1
ATOM 818 O O . LYS A 1 102 ? 9.239 -10.026 -6.408 1.00 87.25 102 LYS A O 1
ATOM 823 N N . VAL A 1 103 ? 11.424 -9.534 -6.595 1.00 90.12 103 VAL A N 1
ATOM 824 C CA . VAL A 1 103 ? 11.688 -9.543 -5.149 1.00 90.12 103 VAL A CA 1
ATOM 825 C C . VAL A 1 103 ? 10.974 -8.376 -4.460 1.00 90.12 103 VAL A C 1
ATOM 827 O O . VAL A 1 103 ? 10.316 -8.586 -3.439 1.00 90.12 103 VAL A O 1
ATOM 830 N N . VAL A 1 104 ? 11.041 -7.169 -5.026 1.00 89.62 104 VAL A N 1
ATOM 831 C CA . VAL A 1 104 ? 10.356 -5.983 -4.482 1.00 89.62 104 VAL A CA 1
ATOM 832 C C . VAL A 1 104 ? 8.834 -6.163 -4.499 1.00 89.62 104 VAL A C 1
ATOM 834 O O . VAL A 1 104 ? 8.182 -5.969 -3.474 1.00 89.62 104 VAL A O 1
ATOM 837 N N . LEU A 1 105 ? 8.263 -6.646 -5.602 1.00 88.31 105 LEU A N 1
ATOM 838 C CA . LEU A 1 105 ? 6.833 -6.944 -5.727 1.00 88.31 105 LEU A CA 1
ATOM 839 C C . LEU A 1 105 ? 6.372 -8.004 -4.718 1.00 88.31 105 LEU A C 1
ATOM 841 O O . LEU A 1 105 ? 5.287 -7.893 -4.144 1.00 88.31 105 LEU A O 1
ATOM 845 N N . SER A 1 106 ? 7.208 -9.008 -4.437 1.00 90.88 106 SER A N 1
ATOM 846 C CA . SER A 1 106 ? 6.948 -9.993 -3.381 1.00 90.88 106 SER A CA 1
ATOM 847 C C . SER A 1 106 ? 6.902 -9.346 -1.989 1.00 90.88 106 SER A C 1
ATOM 849 O O . SER A 1 106 ? 6.007 -9.644 -1.191 1.00 90.88 106 SER A O 1
ATOM 851 N N . HIS A 1 107 ? 7.813 -8.411 -1.695 1.00 92.75 107 HIS A N 1
ATOM 852 C CA . HIS A 1 107 ? 7.796 -7.656 -0.438 1.00 92.75 107 HIS A CA 1
ATOM 853 C C . HIS A 1 107 ? 6.558 -6.769 -0.301 1.00 92.75 107 HIS A C 1
ATOM 855 O O . HIS A 1 107 ? 5.952 -6.755 0.777 1.00 92.75 107 HIS A O 1
ATOM 861 N N . ILE A 1 108 ? 6.160 -6.086 -1.376 1.00 90.81 108 ILE A N 1
ATOM 862 C CA . ILE A 1 108 ? 4.935 -5.281 -1.433 1.00 90.81 108 ILE A CA 1
ATOM 863 C C . ILE A 1 108 ? 3.729 -6.174 -1.147 1.00 90.81 108 ILE A C 1
ATOM 865 O O . ILE A 1 108 ? 2.992 -5.921 -0.195 1.00 90.81 108 ILE A O 1
ATOM 869 N N . LYS A 1 109 ? 3.581 -7.283 -1.886 1.00 91.62 109 LYS A N 1
ATOM 870 C CA . LYS A 1 109 ? 2.480 -8.238 -1.708 1.00 91.62 109 LYS A CA 1
ATOM 871 C C . LYS A 1 109 ? 2.391 -8.746 -0.271 1.00 91.62 109 LYS A C 1
ATOM 873 O O . LYS A 1 109 ? 1.317 -8.714 0.323 1.00 91.62 109 LYS A O 1
ATOM 878 N N . LYS A 1 110 ? 3.514 -9.179 0.309 1.00 93.81 110 LYS A N 1
ATOM 879 C CA . LYS A 1 110 ? 3.560 -9.635 1.706 1.00 93.81 110 LYS A CA 1
ATOM 880 C C . LYS A 1 110 ? 3.108 -8.537 2.672 1.00 93.81 110 LYS A C 1
ATOM 882 O O . LYS A 1 110 ? 2.341 -8.807 3.586 1.00 93.81 110 LYS A O 1
ATOM 887 N N . THR A 1 111 ? 3.559 -7.304 2.457 1.00 93.56 111 THR A N 1
ATOM 888 C CA . THR A 1 111 ? 3.226 -6.161 3.319 1.00 93.56 111 THR A CA 1
ATOM 889 C C . THR A 1 111 ? 1.737 -5.806 3.244 1.00 93.56 111 THR A C 1
ATOM 891 O O . THR A 1 111 ? 1.139 -5.502 4.272 1.00 93.56 111 THR A O 1
ATOM 894 N N . LEU A 1 112 ? 1.121 -5.906 2.062 1.00 92.19 112 LEU A N 1
ATOM 895 C CA . LEU A 1 112 ? -0.318 -5.688 1.873 1.00 92.19 112 LEU A CA 1
ATOM 896 C C . LEU A 1 112 ? -1.171 -6.787 2.516 1.00 92.19 112 LEU A C 1
ATOM 898 O O . LEU A 1 112 ? -2.181 -6.483 3.142 1.00 92.19 112 LEU A O 1
ATOM 902 N N . VAL A 1 113 ? -0.745 -8.051 2.415 1.00 93.31 113 VAL A N 1
ATOM 903 C CA . VAL A 1 113 ? -1.405 -9.169 3.113 1.00 93.31 113 VAL A CA 1
ATOM 904 C C . VAL A 1 113 ? -1.353 -8.955 4.625 1.00 93.31 113 VAL A C 1
ATOM 906 O O . VAL A 1 113 ? -2.382 -9.017 5.288 1.00 93.31 113 VAL A O 1
ATOM 909 N N . GLU A 1 114 ? -0.178 -8.620 5.163 1.00 92.81 114 GLU A N 1
ATOM 910 C CA . GLU A 1 114 ? -0.007 -8.333 6.591 1.00 92.81 114 GLU A CA 1
ATOM 911 C C . GLU A 1 114 ? -0.879 -7.154 7.060 1.00 92.81 114 GLU A C 1
ATOM 913 O O . GLU A 1 114 ? -1.398 -7.193 8.175 1.00 92.81 114 GLU A O 1
ATOM 918 N N . LEU A 1 115 ? -1.047 -6.120 6.224 1.00 92.12 115 LEU A N 1
ATOM 919 C CA . LEU A 1 115 ? -1.952 -4.995 6.478 1.00 92.12 115 LEU A CA 1
ATOM 920 C C . LEU A 1 115 ? -3.412 -5.443 6.542 1.00 92.12 115 LEU A C 1
ATOM 922 O O . LEU A 1 115 ? -4.073 -5.177 7.544 1.00 92.12 115 LEU A O 1
ATOM 926 N N . LYS A 1 116 ? -3.893 -6.148 5.511 1.00 90.50 116 LYS A N 1
ATOM 927 C CA . LYS A 1 116 ? -5.283 -6.616 5.434 1.00 90.50 116 LYS A CA 1
ATOM 928 C C . LYS A 1 116 ? -5.631 -7.522 6.613 1.00 90.50 116 LYS A C 1
ATOM 930 O O . LYS A 1 116 ? -6.579 -7.254 7.338 1.00 90.50 116 LYS A O 1
ATOM 935 N N . GLU A 1 117 ? -4.790 -8.517 6.887 1.00 90.75 117 GLU A N 1
ATOM 936 C CA . GLU A 1 117 ? -4.991 -9.423 8.020 1.00 90.75 117 GLU A CA 1
ATOM 937 C C . GLU A 1 117 ? -5.008 -8.699 9.371 1.00 90.75 117 GLU A C 1
ATOM 939 O O . GLU A 1 117 ? -5.686 -9.134 10.301 1.00 90.75 117 GLU A O 1
ATOM 944 N N . 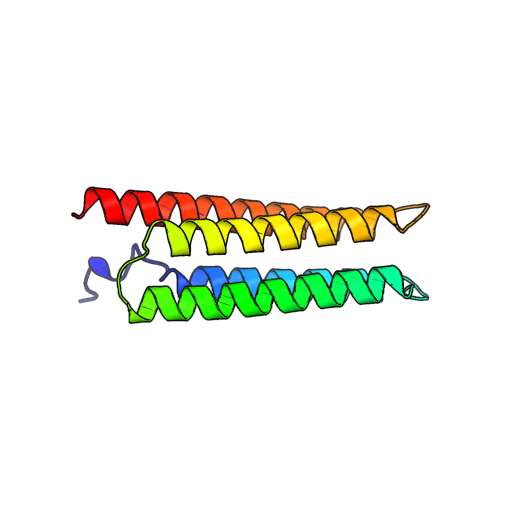PHE A 1 118 ? -4.228 -7.626 9.525 1.00 89.25 118 PHE A N 1
ATOM 945 C CA . PHE A 1 118 ? -4.231 -6.856 10.762 1.00 89.25 118 PHE A CA 1
ATOM 946 C C . PHE A 1 118 ? -5.526 -6.066 10.932 1.00 89.25 118 PHE A C 1
ATOM 948 O O . PHE A 1 118 ? -6.092 -6.110 12.022 1.00 89.25 118 PHE A O 1
ATOM 955 N N . VAL A 1 119 ? -5.999 -5.392 9.877 1.00 87.19 119 VAL A N 1
ATOM 956 C CA . VAL A 1 119 ? -7.280 -4.667 9.887 1.00 87.19 119 VAL A CA 1
ATOM 957 C C . VAL A 1 119 ? -8.423 -5.630 10.227 1.00 87.19 119 VAL A C 1
ATOM 959 O O . VAL A 1 119 ? -9.139 -5.393 11.200 1.00 87.19 119 VAL A O 1
ATOM 962 N N . ASP A 1 120 ? -8.489 -6.781 9.549 1.00 85.81 120 ASP A N 1
ATOM 963 C CA . ASP A 1 120 ? -9.510 -7.810 9.786 1.00 85.81 120 ASP A CA 1
ATOM 964 C C . ASP A 1 120 ? -9.486 -8.343 11.234 1.00 85.81 120 ASP A C 1
ATOM 966 O O . ASP A 1 120 ? -10.526 -8.603 11.847 1.00 85.81 120 ASP A O 1
ATOM 970 N N . ARG A 1 121 ? -8.290 -8.556 11.809 1.00 84.44 121 ARG A N 1
ATOM 971 C CA . ARG A 1 121 ? -8.144 -9.022 13.202 1.00 84.44 121 ARG A CA 1
ATOM 972 C C . ARG A 1 121 ? -8.534 -7.949 14.210 1.00 84.44 121 ARG A C 1
ATOM 974 O O . ARG A 1 121 ? -9.166 -8.273 15.214 1.00 84.44 121 ARG A O 1
ATOM 981 N N . PHE A 1 122 ? -8.133 -6.707 13.964 1.00 79.94 122 PHE A N 1
ATOM 982 C CA . PHE A 1 122 ? -8.411 -5.590 14.855 1.00 79.94 122 PHE A CA 1
ATOM 983 C C . PHE A 1 122 ? -9.919 -5.315 14.929 1.00 79.94 122 PHE A C 1
ATOM 985 O O . PHE A 1 122 ? -10.450 -5.175 16.029 1.00 79.94 122 PHE A O 1
ATOM 992 N N . ASN A 1 123 ? -10.636 -5.364 13.798 1.00 72.44 123 ASN A N 1
ATOM 993 C CA . ASN A 1 123 ? -12.093 -5.212 13.798 1.00 72.44 123 ASN A CA 1
ATOM 994 C C . ASN A 1 123 ? -12.796 -6.320 14.605 1.00 72.44 123 ASN A C 1
ATOM 996 O O . ASN A 1 123 ? -13.625 -6.043 15.473 1.00 72.44 123 ASN A O 1
ATOM 1000 N N . LYS A 1 124 ? -12.390 -7.584 14.416 1.00 75.88 124 LYS A N 1
ATOM 1001 C CA . LYS A 1 124 ? -12.919 -8.706 15.212 1.00 75.88 124 LYS A CA 1
ATOM 1002 C C . LYS A 1 124 ? -12.729 -8.479 16.712 1.00 75.88 124 LYS A C 1
ATOM 1004 O O . LYS A 1 124 ? -13.662 -8.687 17.477 1.00 75.88 124 LYS A O 1
ATOM 1009 N N . GLN A 1 125 ? -11.548 -8.031 17.141 1.00 70.81 125 GLN A N 1
ATOM 1010 C CA . GLN A 1 125 ? -11.283 -7.752 18.557 1.00 70.81 125 GLN A CA 1
ATOM 1011 C C . GLN A 1 125 ? -12.177 -6.641 19.120 1.00 70.81 125 GLN A C 1
ATOM 1013 O O . GLN A 1 125 ? -12.654 -6.774 20.244 1.00 70.81 125 GLN A O 1
ATOM 1018 N N . ILE A 1 126 ? -12.448 -5.582 18.352 1.00 65.94 126 ILE A N 1
ATOM 1019 C CA . ILE A 1 126 ? -13.374 -4.520 18.771 1.00 65.94 126 ILE A CA 1
ATOM 1020 C C . ILE A 1 126 ? -14.797 -5.063 18.933 1.00 65.94 126 ILE A C 1
ATOM 1022 O O . ILE A 1 126 ? -15.447 -4.758 19.930 1.00 65.94 126 ILE A O 1
ATOM 1026 N N . GLN A 1 127 ? -15.280 -5.882 17.996 1.00 60.50 127 GLN A N 1
ATOM 1027 C CA . GLN A 1 127 ? -16.635 -6.442 18.059 1.00 60.50 127 GLN A CA 1
ATOM 1028 C C . GLN A 1 127 ? -16.841 -7.391 19.249 1.00 60.50 127 GLN A C 1
ATOM 1030 O O . GLN A 1 127 ? -17.924 -7.402 19.820 1.00 60.50 127 GLN A O 1
ATOM 1035 N N . PHE A 1 128 ? -15.817 -8.151 19.657 1.00 57.84 128 PHE A N 1
ATOM 1036 C CA . PHE A 1 128 ? -15.893 -9.034 20.832 1.00 57.84 128 PHE A CA 1
ATOM 1037 C C . PHE A 1 128 ? -15.839 -8.298 22.181 1.00 57.84 128 PHE A C 1
ATOM 1039 O O . PHE A 1 128 ? -16.177 -8.893 23.202 1.00 57.84 128 PHE A O 1
ATOM 1046 N N . ASN A 1 129 ? -15.398 -7.038 22.197 1.00 54.47 129 ASN A N 1
ATOM 1047 C CA . ASN A 1 129 ? -15.293 -6.218 23.408 1.00 54.47 129 ASN A CA 1
ATOM 1048 C C . ASN A 1 129 ? -16.483 -5.251 23.597 1.00 54.47 129 ASN A C 1
ATOM 1050 O O . ASN A 1 129 ? -16.480 -4.489 24.566 1.00 54.47 129 ASN A O 1
ATOM 1054 N N . LYS A 1 130 ? -17.462 -5.256 22.681 1.00 49.62 130 LYS A N 1
ATOM 1055 C CA . LYS A 1 130 ? -18.755 -4.562 22.810 1.00 49.62 130 LYS A CA 1
ATOM 1056 C C . LYS A 1 130 ? -19.798 -5.496 23.419 1.00 49.62 130 LYS A C 1
ATOM 1058 O O . LYS A 1 130 ? -20.627 -4.984 24.201 1.00 49.62 130 LYS A O 1
#

Radius of gyration: 16.55 Å; chains: 1; bounding box: 36×20×58 Å